Protein AF-A0A8S9G649-F1 (afdb_monomer_lite)

Structure (mmCIF, N/CA/C/O backbone):
data_AF-A0A8S9G649-F1
#
_entry.id   AF-A0A8S9G649-F1
#
loop_
_atom_site.group_PDB
_atom_site.id
_atom_site.type_symbol
_atom_site.label_atom_id
_atom_site.label_alt_id
_atom_site.label_comp_id
_atom_site.label_asym_id
_atom_site.label_entity_id
_atom_site.label_seq_id
_atom_site.pdbx_PDB_ins_code
_atom_site.Cartn_x
_atom_site.Cartn_y
_atom_site.Cartn_z
_atom_site.occupancy
_atom_site.B_iso_or_equiv
_atom_site.auth_seq_id
_atom_site.auth_comp_id
_atom_site.auth_asym_id
_atom_site.auth_atom_id
_atom_site.pdbx_PDB_model_num
ATOM 1 N N . MET A 1 1 ? -0.748 7.872 -10.373 1.00 50.78 1 MET A N 1
ATOM 2 C CA . MET A 1 1 ? -1.799 8.186 -9.374 1.00 50.78 1 MET A CA 1
ATOM 3 C C . MET A 1 1 ? -1.264 8.208 -7.943 1.00 50.78 1 MET A C 1
ATOM 5 O O . MET A 1 1 ? -1.727 9.011 -7.153 1.00 50.78 1 MET A O 1
ATOM 9 N N . LEU A 1 2 ? -0.239 7.411 -7.625 1.00 54.28 2 LEU A N 1
ATOM 10 C CA . LEU A 1 2 ? 0.508 7.492 -6.368 1.00 54.28 2 LEU A CA 1
ATOM 11 C C . LEU A 1 2 ? 1.934 8.013 -6.616 1.00 54.28 2 LEU A C 1
ATOM 13 O O . LEU A 1 2 ? 2.916 7.305 -6.420 1.00 54.28 2 LEU A O 1
ATOM 17 N N . ALA A 1 3 ? 2.041 9.232 -7.145 1.00 54.84 3 ALA A N 1
ATOM 18 C CA . ALA A 1 3 ? 3.322 9.934 -7.182 1.00 54.84 3 ALA A CA 1
ATOM 19 C C . ALA A 1 3 ? 3.640 10.488 -5.782 1.00 54.84 3 ALA A C 1
ATOM 21 O O . ALA A 1 3 ? 2.726 10.698 -4.977 1.00 54.84 3 ALA A O 1
ATOM 22 N N . VAL A 1 4 ? 4.927 10.708 -5.503 1.00 56.38 4 VAL A N 1
ATOM 23 C CA . VAL A 1 4 ? 5.430 11.322 -4.263 1.00 56.38 4 VAL A CA 1
ATOM 24 C C . VAL A 1 4 ? 4.649 12.621 -4.013 1.00 56.38 4 VAL A C 1
ATOM 26 O O . VAL A 1 4 ? 4.773 13.567 -4.782 1.00 56.38 4 VAL A O 1
ATOM 29 N N . GLY A 1 5 ? 3.768 12.622 -3.006 1.00 70.12 5 GLY A N 1
ATOM 30 C CA . GLY A 1 5 ? 2.875 13.747 -2.686 1.00 70.12 5 GLY A CA 1
ATOM 31 C C . GLY A 1 5 ? 1.416 13.370 -2.394 1.00 70.12 5 GLY A C 1
ATOM 32 O O . GLY A 1 5 ? 0.748 14.086 -1.660 1.00 70.12 5 GLY A O 1
ATOM 33 N N . PHE A 1 6 ? 0.916 12.230 -2.885 1.00 77.75 6 PHE A N 1
ATOM 34 C CA . PHE A 1 6 ? -0.477 11.813 -2.621 1.00 77.75 6 PHE A CA 1
ATOM 35 C C . PHE A 1 6 ? -0.655 10.919 -1.387 1.00 77.75 6 PHE A C 1
ATOM 37 O O . PHE A 1 6 ? -1.785 10.601 -1.022 1.00 77.75 6 PHE A O 1
ATOM 44 N N . GLU A 1 7 ? 0.431 10.507 -0.731 1.00 79.88 7 GLU A N 1
ATOM 45 C CA . GLU A 1 7 ? 0.366 9.572 0.398 1.00 79.88 7 GLU A CA 1
ATOM 46 C C . GLU A 1 7 ? -0.479 10.114 1.560 1.00 79.88 7 GLU A C 1
ATOM 48 O O . GLU A 1 7 ? -1.343 9.404 2.075 1.00 79.88 7 GLU A O 1
ATOM 53 N N . GLU A 1 8 ? -0.260 11.369 1.958 1.00 84.19 8 GLU A N 1
ATOM 54 C CA . GLU A 1 8 ? -0.996 11.993 3.064 1.00 84.19 8 GLU A CA 1
ATOM 55 C C . GLU A 1 8 ? -2.478 12.166 2.737 1.00 84.19 8 GLU A C 1
ATOM 57 O O . GLU A 1 8 ? -3.334 11.823 3.551 1.00 84.19 8 GLU A O 1
ATOM 62 N N . ALA A 1 9 ? -2.789 12.611 1.517 1.00 87.75 9 ALA A N 1
ATOM 63 C CA . ALA A 1 9 ? -4.166 12.751 1.057 1.00 87.75 9 ALA A CA 1
ATOM 64 C C . ALA A 1 9 ? -4.896 11.398 1.063 1.00 87.75 9 ALA A C 1
ATOM 66 O O . ALA A 1 9 ? -6.013 11.290 1.565 1.00 87.75 9 ALA A O 1
ATOM 67 N N . VAL A 1 10 ? -4.246 10.340 0.570 1.00 86.56 10 VAL A N 1
ATOM 68 C CA . VAL A 1 10 ? -4.814 8.985 0.562 1.00 86.56 10 VAL A CA 1
ATOM 69 C C . VAL A 1 10 ? -5.027 8.466 1.984 1.00 86.56 10 VAL A C 1
ATOM 71 O O . VAL A 1 10 ? -6.084 7.906 2.268 1.00 86.56 10 VAL A O 1
ATOM 74 N N . LYS A 1 11 ? -4.074 8.686 2.900 1.00 85.50 11 LYS A N 1
ATOM 75 C CA . LYS A 1 11 ? -4.239 8.340 4.322 1.00 85.50 11 LYS A CA 1
ATOM 76 C C . LYS A 1 11 ? -5.432 9.062 4.942 1.00 85.50 11 LYS A C 1
ATOM 78 O O . LYS A 1 11 ? -6.271 8.401 5.545 1.00 85.50 11 LYS A O 1
ATOM 83 N N . SER A 1 12 ? -5.535 10.374 4.732 1.00 90.81 12 SER A N 1
ATOM 84 C CA . SER A 1 12 ? -6.633 11.193 5.251 1.00 90.81 12 SER A CA 1
ATOM 85 C C . SER A 1 12 ? -7.993 10.703 4.749 1.00 90.81 12 SER A C 1
ATOM 87 O O . SER A 1 12 ? -8.915 10.516 5.541 1.00 90.81 12 SER A O 1
ATOM 89 N N . ILE A 1 13 ? -8.112 10.396 3.453 1.00 91.38 13 ILE A N 1
ATOM 90 C CA . ILE A 1 13 ? -9.343 9.827 2.891 1.00 91.38 13 ILE A CA 1
ATOM 91 C C . ILE A 1 13 ? -9.663 8.491 3.569 1.00 91.38 13 ILE A C 1
ATOM 93 O O . ILE A 1 13 ? -10.763 8.314 4.082 1.00 91.38 13 ILE A O 1
ATOM 97 N N . LEU A 1 14 ? -8.705 7.561 3.617 1.00 89.44 14 LEU A N 1
ATOM 98 C CA . LEU A 1 14 ? -8.922 6.207 4.138 1.00 89.44 14 LEU A CA 1
ATOM 99 C C . LEU A 1 14 ? -9.259 6.165 5.638 1.00 89.44 14 LEU A C 1
ATOM 101 O O . LEU A 1 14 ? -9.910 5.209 6.071 1.00 89.44 14 LEU A O 1
ATOM 105 N N . GLU A 1 15 ? -8.825 7.162 6.414 1.00 90.88 15 GLU A N 1
ATOM 106 C CA . GLU A 1 15 ? -9.151 7.337 7.839 1.00 90.88 15 GLU A CA 1
ATOM 107 C C . 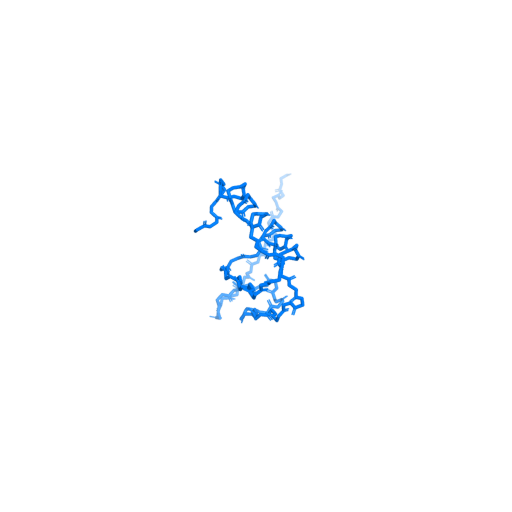GLU A 1 15 ? -10.586 7.810 8.071 1.00 90.88 15 GLU A C 1
ATOM 109 O O . GLU A 1 15 ? -11.186 7.456 9.082 1.00 90.88 15 GLU A O 1
ATOM 114 N N . ASN A 1 16 ? -11.160 8.541 7.116 1.00 93.62 16 ASN A N 1
ATOM 115 C CA . ASN A 1 16 ? -12.539 9.021 7.186 1.00 93.62 16 ASN A CA 1
ATOM 116 C C . ASN A 1 16 ? -13.555 8.041 6.573 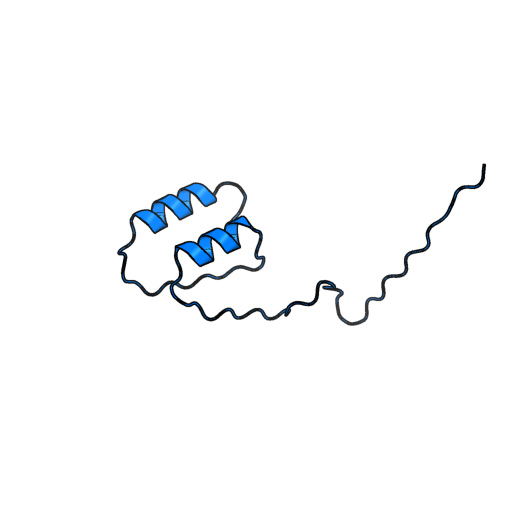1.00 93.62 16 ASN A C 1
ATOM 118 O O . ASN A 1 16 ? -14.757 8.306 6.581 1.00 93.62 16 ASN A O 1
ATOM 122 N N . LEU A 1 17 ? -13.105 6.904 6.032 1.00 92.06 17 LEU A N 1
ATOM 123 C CA . LEU A 1 17 ? -13.997 5.893 5.465 1.00 92.06 17 LEU A CA 1
ATOM 124 C C . LEU A 1 17 ? -14.578 4.954 6.540 1.00 92.06 17 LEU A C 1
ATOM 126 O O . LEU A 1 17 ? -13.879 4.604 7.495 1.00 92.06 17 LEU A O 1
ATOM 130 N N . PRO A 1 18 ? -15.811 4.441 6.348 1.00 93.25 18 PRO A N 1
ATOM 131 C CA . PRO A 1 18 ? -16.433 3.477 7.256 1.00 93.25 18 PRO A CA 1
ATOM 132 C C . PRO A 1 18 ? -15.554 2.248 7.501 1.00 93.25 18 PRO A C 1
ATOM 134 O O . PRO A 1 18 ? -14.991 1.698 6.553 1.00 93.25 18 PRO A O 1
ATOM 137 N N . GLN A 1 19 ? -15.463 1.782 8.751 1.00 86.94 19 GLN A N 1
ATOM 138 C CA . GLN A 1 19 ? -14.592 0.654 9.115 1.00 86.94 19 GLN A CA 1
ATOM 139 C C . GLN A 1 19 ? -14.905 -0.622 8.325 1.00 86.94 19 GLN A C 1
ATOM 141 O O . GLN A 1 19 ? -13.998 -1.268 7.810 1.00 86.94 19 GLN A O 1
ATOM 146 N N . LYS A 1 20 ? -16.189 -0.973 8.202 1.00 91.06 20 LYS A N 1
ATOM 147 C CA . LYS A 1 20 ? -16.626 -2.160 7.467 1.00 91.06 20 LYS A CA 1
ATOM 148 C C . LYS A 1 20 ? -16.896 -1.791 6.013 1.00 91.06 20 LYS A C 1
ATOM 150 O O . LYS A 1 20 ? -17.909 -1.165 5.709 1.00 91.06 20 LYS A O 1
ATOM 155 N N . ARG A 1 21 ? -15.988 -2.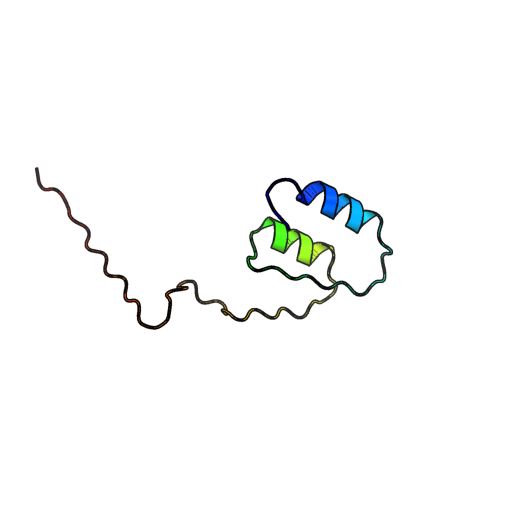182 5.122 1.00 91.56 21 ARG A N 1
ATOM 156 C CA . ARG A 1 21 ? -16.078 -1.929 3.679 1.00 91.56 21 ARG A CA 1
ATOM 157 C C . ARG A 1 21 ? -15.293 -2.968 2.891 1.00 91.56 21 ARG A C 1
ATOM 159 O O . ARG A 1 21 ? -14.336 -3.541 3.404 1.00 91.56 21 ARG A O 1
ATOM 166 N N . GLN A 1 22 ? -15.666 -3.156 1.630 1.00 92.31 22 GLN A N 1
ATOM 167 C CA . GLN A 1 22 ? -14.818 -3.849 0.669 1.00 92.31 22 GLN A CA 1
ATOM 168 C C . GLN A 1 22 ? -13.850 -2.835 0.057 1.00 92.31 22 GLN A C 1
ATOM 170 O O . GLN A 1 22 ? -14.274 -1.820 -0.492 1.00 92.31 22 GLN A O 1
ATOM 175 N N . SER A 1 23 ? -12.556 -3.115 0.157 1.00 92.19 23 SER A N 1
ATOM 176 C CA . SER A 1 23 ? -11.498 -2.275 -0.399 1.00 92.19 23 SER A CA 1
ATOM 177 C C . SER A 1 23 ? -10.734 -3.072 -1.453 1.00 92.19 23 SER A C 1
ATOM 179 O O . SER A 1 23 ? -10.410 -4.237 -1.236 1.00 92.19 23 SER A O 1
ATOM 181 N N . MET A 1 24 ? -10.425 -2.442 -2.583 1.00 92.50 24 MET A N 1
ATOM 182 C CA . MET A 1 24 ? -9.564 -3.006 -3.623 1.00 92.50 24 MET A CA 1
ATOM 183 C C . MET A 1 24 ? -8.411 -2.047 -3.875 1.00 92.50 24 MET A C 1
ATOM 185 O O . MET A 1 24 ? -8.594 -0.829 -3.836 1.00 92.50 24 MET A O 1
ATOM 189 N N . PHE A 1 25 ? -7.228 -2.591 -4.132 1.00 89.88 25 PHE A N 1
ATOM 190 C CA . PHE A 1 25 ? -6.039 -1.789 -4.359 1.00 89.88 25 PHE A CA 1
ATOM 191 C C . PHE A 1 25 ? -5.314 -2.248 -5.617 1.00 89.88 25 PHE A C 1
ATOM 193 O O . PHE A 1 25 ? -5.028 -3.431 -5.776 1.00 89.88 25 PHE A O 1
ATOM 200 N N . PHE A 1 26 ? -5.032 -1.298 -6.506 1.00 88.75 26 PHE A N 1
ATOM 201 C CA . PHE A 1 26 ? -4.416 -1.542 -7.803 1.00 88.75 26 PHE A CA 1
ATOM 202 C C . PHE A 1 26 ? -3.147 -0.708 -7.907 1.00 88.75 26 PHE A C 1
ATOM 204 O O . PHE A 1 26 ? -3.179 0.506 -7.694 1.00 88.75 26 PHE A O 1
ATOM 211 N N . SER A 1 27 ? -2.032 -1.357 -8.226 1.00 84.88 27 SER A N 1
ATOM 212 C CA . SER A 1 27 ? -0.758 -0.678 -8.420 1.00 84.88 27 SER A CA 1
ATOM 213 C C . SER A 1 27 ? 0.116 -1.437 -9.406 1.00 84.88 27 SER A C 1
ATOM 215 O O . SER A 1 27 ? 0.177 -2.663 -9.372 1.00 84.88 27 SER A O 1
ATOM 217 N N . GLU A 1 28 ? 0.822 -0.696 -10.256 1.00 82.69 28 GLU A N 1
ATOM 218 C CA . GLU A 1 28 ? 1.835 -1.238 -11.167 1.00 82.69 28 GLU A CA 1
ATOM 219 C C . GLU A 1 28 ? 3.111 -1.642 -10.411 1.00 82.69 28 GLU A C 1
ATOM 221 O O . GLU A 1 28 ? 3.781 -2.615 -10.752 1.00 82.69 28 GLU A O 1
ATOM 226 N N . THR A 1 29 ? 3.431 -0.919 -9.332 1.00 81.19 29 THR A N 1
ATOM 227 C CA . THR A 1 29 ? 4.592 -1.190 -8.476 1.00 81.19 29 THR A CA 1
ATOM 228 C C . THR A 1 29 ? 4.204 -1.213 -7.001 1.00 81.19 29 THR A C 1
ATOM 230 O O . THR A 1 29 ? 3.264 -0.548 -6.571 1.00 81.19 29 THR A O 1
ATOM 233 N N . MET A 1 30 ? 4.935 -1.977 -6.191 1.00 86.06 30 MET A N 1
ATOM 234 C CA . MET A 1 30 ? 4.656 -2.139 -4.758 1.00 86.06 30 MET A CA 1
ATOM 235 C C . MET A 1 30 ? 5.847 -1.681 -3.900 1.00 86.06 30 MET A C 1
ATOM 237 O O . MET A 1 30 ? 6.494 -2.514 -3.256 1.00 86.06 30 MET A O 1
ATOM 241 N N . PRO A 1 31 ? 6.176 -0.376 -3.865 1.00 83.75 31 PRO A N 1
ATOM 242 C CA . PRO A 1 31 ? 7.180 0.142 -2.940 1.00 83.75 31 PRO A CA 1
ATOM 243 C C . PRO A 1 31 ? 6.728 -0.034 -1.480 1.00 83.75 31 PRO A C 1
ATOM 245 O O . PRO A 1 31 ? 5.550 -0.246 -1.180 1.00 83.75 31 PRO A O 1
ATOM 248 N N . SER A 1 32 ? 7.666 0.067 -0.537 1.00 85.44 32 SER A N 1
ATOM 249 C CA . SER A 1 32 ? 7.430 -0.250 0.880 1.00 85.44 32 SER A CA 1
ATOM 250 C C . SER A 1 32 ? 6.245 0.493 1.507 1.00 85.44 32 SER A C 1
ATOM 252 O O . SER A 1 32 ? 5.531 -0.075 2.331 1.00 85.44 32 SER A O 1
ATOM 254 N N . TRP A 1 33 ? 6.003 1.746 1.120 1.00 84.00 33 TRP A N 1
ATOM 255 C CA . TRP A 1 33 ? 4.899 2.545 1.656 1.00 84.00 33 TRP A CA 1
ATOM 256 C C . TRP A 1 33 ? 3.525 2.076 1.133 1.00 84.00 33 TRP A C 1
ATOM 258 O O . TRP A 1 33 ? 2.585 1.958 1.917 1.00 84.00 33 TRP A O 1
ATOM 268 N N . VAL A 1 34 ? 3.431 1.691 -0.146 1.00 86.31 34 VAL A N 1
ATOM 269 C CA . VAL A 1 34 ? 2.235 1.094 -0.774 1.00 86.31 34 VAL A CA 1
ATOM 270 C C . VAL A 1 34 ? 1.893 -0.232 -0.093 1.00 86.31 34 VAL A C 1
ATOM 272 O O . VAL A 1 34 ? 0.742 -0.468 0.270 1.00 86.31 34 VAL A O 1
ATOM 275 N N . LYS A 1 35 ? 2.907 -1.066 0.182 1.00 87.75 35 LYS A N 1
ATOM 276 C CA . LYS A 1 35 ? 2.745 -2.318 0.943 1.00 87.75 35 LYS A CA 1
ATOM 277 C C . LYS A 1 35 ? 2.207 -2.068 2.357 1.00 87.75 35 LYS A C 1
ATOM 279 O O . LYS A 1 35 ? 1.321 -2.790 2.808 1.00 87.75 35 LYS A O 1
ATOM 284 N N . LYS A 1 36 ? 2.718 -1.049 3.060 1.00 89.19 36 LYS A N 1
ATOM 285 C CA . LYS A 1 36 ? 2.225 -0.665 4.397 1.00 89.19 36 LYS A CA 1
ATOM 286 C C . LYS A 1 36 ? 0.772 -0.190 4.351 1.00 89.19 36 LYS A C 1
ATOM 288 O O . LYS A 1 36 ? -0.013 -0.583 5.208 1.00 89.19 36 LYS A O 1
ATOM 293 N N . LEU A 1 37 ? 0.412 0.614 3.350 1.00 88.75 37 LEU A N 1
ATOM 294 C CA . LEU A 1 37 ? -0.951 1.106 3.168 1.00 88.75 37 LEU A CA 1
ATOM 295 C C . LEU A 1 37 ? -1.930 -0.052 2.930 1.00 88.75 37 LEU A C 1
ATOM 297 O O . LEU A 1 37 ? -2.931 -0.161 3.634 1.00 88.75 37 LEU A O 1
ATOM 301 N N . ALA A 1 38 ? -1.596 -0.956 2.005 1.00 90.38 38 ALA A N 1
ATOM 302 C CA . ALA A 1 38 ? -2.405 -2.132 1.705 1.00 90.38 38 ALA A CA 1
ATOM 303 C C . ALA A 1 38 ? -2.656 -2.986 2.960 1.00 90.38 38 ALA A C 1
ATOM 305 O O . ALA A 1 38 ? -3.794 -3.329 3.249 1.00 90.38 38 ALA A O 1
ATOM 306 N N . ARG A 1 39 ? -1.617 -3.251 3.765 1.00 90.31 39 ARG A N 1
ATOM 307 C CA . ARG A 1 39 ? -1.745 -4.024 5.015 1.00 90.31 39 ARG A CA 1
ATOM 308 C C . ARG A 1 39 ? -2.608 -3.347 6.083 1.00 90.31 39 ARG A C 1
ATOM 310 O O . ARG A 1 39 ? -3.189 -4.045 6.900 1.00 90.31 39 ARG A O 1
ATOM 317 N N . LYS A 1 40 ? -2.650 -2.011 6.118 1.00 90.12 40 LYS A N 1
ATOM 318 C CA . LYS A 1 40 ? -3.421 -1.256 7.122 1.00 90.12 40 LYS A CA 1
ATOM 319 C C . LYS A 1 40 ? -4.912 -1.191 6.781 1.00 90.12 40 LYS A C 1
ATOM 321 O O . LYS A 1 40 ? -5.731 -1.180 7.692 1.00 90.12 40 LYS A O 1
ATOM 326 N N . TYR A 1 41 ? -5.258 -1.095 5.497 1.00 90.12 41 TYR A N 1
ATOM 327 C CA . TYR A 1 41 ? -6.624 -0.775 5.061 1.00 90.12 41 TYR A CA 1
ATOM 328 C C . TYR A 1 41 ? -7.336 -1.891 4.283 1.00 90.12 41 TYR A C 1
ATOM 330 O O . TYR A 1 41 ? -8.505 -1.722 3.928 1.00 90.12 41 TYR A O 1
ATOM 338 N N . LEU A 1 42 ? -6.659 -3.008 4.009 1.00 92.19 42 LEU A N 1
ATOM 339 C CA . LEU A 1 42 ? -7.265 -4.214 3.452 1.00 92.19 42 LEU A CA 1
ATOM 340 C C . LEU A 1 42 ? -7.378 -5.287 4.536 1.00 92.19 42 LEU A C 1
ATOM 342 O O . LEU A 1 42 ? -6.434 -5.509 5.292 1.00 92.19 42 LEU A O 1
ATOM 346 N N . ASP A 1 43 ? -8.516 -5.972 4.562 1.00 91.88 43 ASP A N 1
ATOM 347 C CA . ASP A 1 43 ? -8.758 -7.125 5.426 1.00 91.88 43 ASP A CA 1
ATOM 348 C C . ASP A 1 43 ? -8.616 -8.414 4.607 1.00 91.88 43 ASP A C 1
ATOM 350 O O . ASP A 1 43 ? -9.284 -8.569 3.586 1.00 91.88 43 ASP A O 1
ATOM 354 N N . ASN A 1 44 ? -7.692 -9.288 5.022 1.00 92.06 44 ASN A N 1
ATOM 355 C CA . ASN A 1 44 ? -7.328 -10.549 4.360 1.00 92.06 44 ASN A CA 1
ATOM 356 C C . ASN A 1 44 ? -7.356 -10.507 2.806 1.00 92.06 44 ASN A C 1
ATOM 358 O O . ASN A 1 44 ? -8.109 -11.259 2.177 1.00 92.06 44 ASN A O 1
ATOM 362 N N . PRO A 1 45 ? -6.580 -9.617 2.152 1.00 92.25 45 PRO A N 1
ATOM 363 C CA . PRO A 1 45 ? -6.671 -9.433 0.708 1.00 92.25 45 PRO A CA 1
ATOM 364 C C . PRO A 1 45 ? -6.065 -10.599 -0.077 1.00 92.25 45 PRO A C 1
ATOM 366 O O . PRO A 1 45 ? -4.958 -11.060 0.213 1.00 92.25 45 PRO A O 1
ATOM 369 N N . LEU A 1 46 ? -6.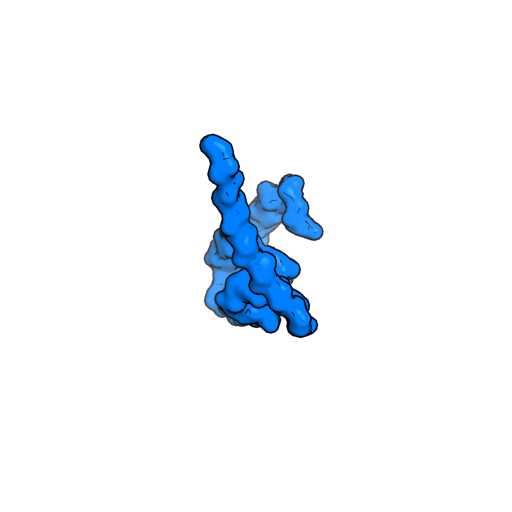734 -10.988 -1.165 1.00 91.88 46 LEU A N 1
ATOM 370 C CA . LEU A 1 46 ? -6.120 -11.802 -2.210 1.00 91.88 46 LEU A CA 1
ATOM 371 C C . LEU A 1 46 ? -5.137 -10.937 -3.010 1.00 91.88 46 LEU A C 1
ATOM 373 O O . LEU A 1 46 ? -5.538 -9.976 -3.666 1.00 91.88 46 LEU A O 1
ATOM 377 N N . ASN A 1 47 ? -3.853 -11.290 -2.977 1.00 88.25 47 ASN A N 1
ATOM 378 C CA . ASN A 1 47 ? -2.827 -10.605 -3.759 1.00 88.25 47 ASN A CA 1
ATOM 379 C C . ASN A 1 47 ? -2.645 -11.303 -5.110 1.00 88.25 47 ASN A C 1
ATOM 381 O O . ASN A 1 47 ? -2.230 -12.459 -5.158 1.00 88.25 47 ASN A O 1
ATOM 385 N N . ILE A 1 48 ? -2.923 -10.590 -6.202 1.00 86.81 48 ILE A N 1
ATOM 386 C CA . ILE A 1 48 ? -2.670 -11.059 -7.568 1.00 86.81 48 ILE A CA 1
ATOM 387 C C . ILE A 1 48 ? -1.452 -10.307 -8.091 1.00 86.81 48 ILE A C 1
ATOM 389 O O . ILE A 1 48 ? -1.518 -9.104 -8.341 1.00 86.81 48 ILE A O 1
ATOM 393 N N . TYR A 1 49 ? -0.334 -11.013 -8.237 1.00 84.25 49 TYR A N 1
ATOM 394 C CA . TYR A 1 49 ? 0.914 -10.438 -8.726 1.00 84.25 49 TYR A CA 1
ATOM 395 C C . TYR A 1 49 ? 1.366 -11.187 -9.976 1.00 84.25 49 TYR A C 1
ATOM 397 O O . TYR A 1 49 ? 1.860 -12.308 -9.902 1.00 84.25 49 TYR A O 1
ATOM 405 N N . LEU A 1 50 ? 1.163 -10.566 -11.139 1.00 77.75 50 LEU A N 1
ATOM 406 C CA . LEU A 1 50 ? 1.353 -11.223 -12.438 1.00 77.75 50 LEU A CA 1
ATOM 407 C C . LEU A 1 50 ? 2.823 -11.529 -12.761 1.00 77.75 50 LEU A C 1
ATOM 409 O O . LEU A 1 50 ? 3.092 -12.390 -13.587 1.00 77.75 50 LEU A O 1
ATOM 413 N N . VAL A 1 51 ? 3.764 -10.836 -12.113 1.00 70.81 51 VAL A N 1
ATOM 414 C CA . VAL A 1 51 ? 5.209 -10.982 -12.367 1.00 70.81 51 VAL A CA 1
ATOM 415 C C . VAL A 1 51 ? 5.871 -12.001 -11.419 1.00 70.81 51 VAL A C 1
ATOM 417 O O . VAL A 1 51 ? 7.018 -12.379 -11.626 1.00 70.81 51 VAL A O 1
ATOM 420 N N . GLY A 1 52 ? 5.152 -12.490 -10.401 1.00 65.81 52 GLY A N 1
ATOM 421 C CA . GLY A 1 52 ? 5.702 -13.402 -9.390 1.00 65.81 52 GLY A CA 1
ATOM 422 C C . GLY A 1 52 ? 6.812 -12.789 -8.517 1.00 65.81 52 GLY A C 1
ATOM 423 O O . GLY A 1 52 ? 7.039 -11.578 -8.540 1.00 65.81 52 GLY A O 1
ATOM 424 N N . ASP A 1 53 ? 7.494 -13.641 -7.744 1.00 64.31 53 ASP A N 1
ATOM 425 C CA . ASP A 1 53 ? 8.587 -13.276 -6.819 1.00 64.31 53 ASP A CA 1
ATOM 426 C C . ASP A 1 53 ? 9.982 -13.301 -7.480 1.00 64.31 53 ASP A C 1
ATOM 428 O O . ASP A 1 53 ? 11.001 -13.349 -6.797 1.00 64.31 53 ASP A O 1
ATOM 432 N N . GLN A 1 54 ? 10.056 -13.304 -8.813 1.00 59.56 54 GLN A N 1
ATOM 433 C CA . GLN A 1 54 ? 11.344 -13.291 -9.506 1.00 59.56 54 GLN A CA 1
ATOM 434 C C . GLN A 1 54 ? 11.945 -11.879 -9.470 1.00 59.56 54 GLN A C 1
ATOM 436 O O . GLN A 1 54 ? 11.358 -10.925 -9.986 1.00 59.56 54 GLN A O 1
ATOM 441 N N . ASP A 1 55 ? 13.128 -11.755 -8.861 1.00 54.22 55 ASP A N 1
ATOM 442 C CA . ASP A 1 55 ? 13.877 -10.494 -8.769 1.00 54.22 55 ASP A CA 1
ATOM 443 C C . ASP A 1 55 ? 14.412 -10.023 -10.138 1.00 54.22 55 ASP A C 1
ATOM 445 O O . ASP A 1 55 ? 14.620 -8.826 -10.354 1.00 54.22 55 ASP A O 1
ATOM 449 N N . GLU A 1 56 ? 14.569 -10.934 -11.104 1.00 56.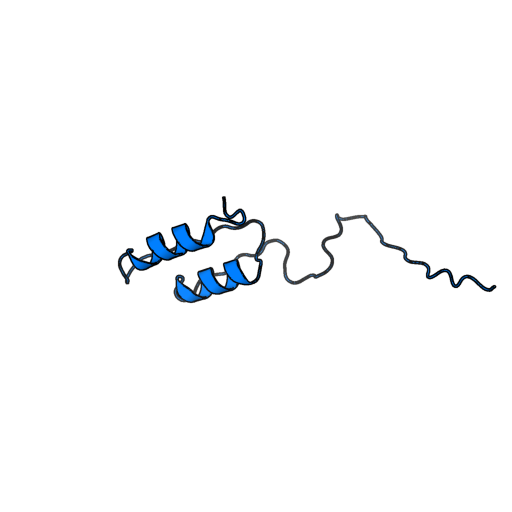38 56 GLU A N 1
ATOM 450 C CA . GLU A 1 56 ? 14.989 -10.613 -12.468 1.00 56.38 56 GLU A CA 1
ATOM 451 C C . GLU A 1 56 ? 13.787 -10.397 -13.390 1.00 56.38 56 GLU A C 1
ATOM 453 O O . GLU A 1 56 ? 13.243 -11.315 -13.997 1.00 56.38 56 GLU A O 1
ATOM 458 N N . LYS A 1 57 ? 13.397 -9.131 -13.548 1.00 60.41 57 LYS A N 1
ATOM 459 C CA . LYS A 1 57 ? 12.446 -8.700 -14.580 1.00 60.41 57 LYS A CA 1
ATOM 460 C C . LYS A 1 57 ? 13.169 -8.380 -15.888 1.00 60.41 57 LYS A C 1
ATOM 462 O O . LYS A 1 57 ? 13.100 -7.253 -16.376 1.00 60.41 57 LYS A O 1
ATOM 467 N N . LEU A 1 58 ? 13.911 -9.335 -16.439 1.00 59.34 58 LEU A N 1
ATOM 468 C CA . LEU A 1 58 ? 14.385 -9.191 -17.813 1.00 59.34 58 LEU A CA 1
ATOM 469 C C . LEU A 1 58 ? 13.234 -9.525 -18.756 1.00 59.34 58 LEU A C 1
ATOM 471 O O . LEU A 1 58 ? 12.500 -10.486 -18.533 1.00 59.34 58 LEU A O 1
ATOM 475 N N . ALA A 1 59 ? 13.059 -8.714 -19.801 1.00 66.06 59 ALA A N 1
ATOM 476 C CA . ALA A 1 59 ? 12.169 -9.105 -20.883 1.00 66.06 59 ALA A CA 1
ATOM 477 C C . ALA A 1 59 ? 12.650 -10.450 -21.443 1.00 66.06 59 ALA A C 1
ATOM 479 O O . ALA A 1 59 ? 13.859 -10.699 -21.529 1.00 66.06 59 ALA A O 1
ATOM 480 N N . GLU A 1 60 ? 11.704 -11.314 -21.798 1.00 66.56 60 GLU A N 1
ATOM 481 C CA . GLU A 1 60 ? 12.010 -12.641 -22.318 1.00 66.56 60 GLU A CA 1
ATOM 482 C C . GLU A 1 60 ? 12.990 -12.529 -23.502 1.00 66.56 60 GLU A C 1
ATOM 484 O O . GLU A 1 60 ? 12.766 -11.767 -24.443 1.00 66.56 60 GLU A O 1
ATOM 489 N N . GLY A 1 61 ? 14.125 -13.233 -23.418 1.00 72.19 61 GLY A N 1
ATOM 490 C CA . GLY A 1 61 ? 15.184 -13.200 -24.435 1.00 72.19 61 GLY A CA 1
ATOM 491 C C . GLY A 1 61 ? 16.364 -12.254 -24.163 1.00 72.19 61 GLY A C 1
ATOM 492 O O . GLY A 1 61 ? 17.336 -12.28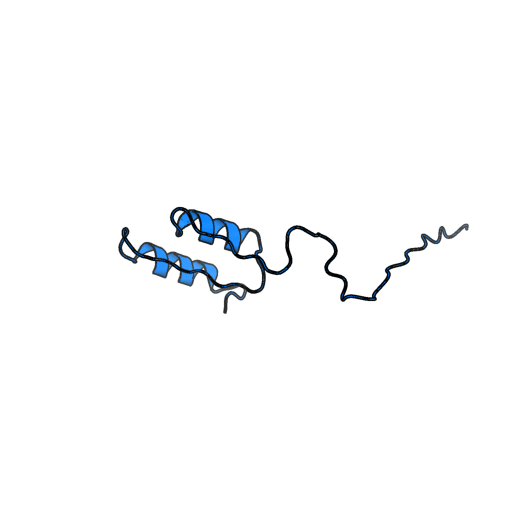9 -24.918 1.00 72.19 61 GLY A O 1
ATOM 493 N N . ILE A 1 62 ? 16.350 -11.458 -23.090 1.00 74.44 62 ILE A N 1
ATOM 494 C CA . ILE A 1 62 ? 17.501 -10.623 -22.703 1.00 74.44 62 ILE A CA 1
ATOM 495 C C . ILE A 1 62 ? 18.416 -11.393 -21.739 1.00 74.44 62 ILE A C 1
ATOM 497 O O . ILE A 1 62 ? 17.973 -11.864 -20.696 1.00 74.44 62 ILE A O 1
ATOM 501 N N . LYS A 1 63 ? 19.714 -11.487 -22.065 1.00 73.56 63 LYS A N 1
ATOM 502 C CA . LYS A 1 63 ? 20.763 -12.033 -21.184 1.00 73.56 63 LYS A CA 1
ATOM 503 C C . LYS A 1 63 ? 21.716 -10.923 -20.747 1.00 73.56 63 LYS A C 1
ATOM 505 O O . LYS A 1 63 ? 22.300 -10.247 -21.592 1.00 73.56 63 LYS A O 1
ATOM 510 N N . LEU A 1 64 ? 21.892 -10.759 -19.438 1.00 69.88 64 LEU A N 1
ATOM 511 C CA . LEU A 1 64 ? 22.877 -9.848 -18.857 1.00 69.88 64 LEU A CA 1
ATOM 512 C C . LEU A 1 64 ? 24.224 -10.559 -18.703 1.00 69.88 64 LEU A C 1
ATOM 514 O O . LEU A 1 64 ? 24.317 -11.604 -18.065 1.00 69.88 64 LEU A O 1
ATOM 518 N N . TYR A 1 65 ? 25.273 -9.960 -19.261 1.00 77.44 65 TYR A N 1
ATOM 519 C CA . TYR A 1 65 ? 26.657 -10.354 -19.022 1.00 77.44 65 TYR A CA 1
ATOM 520 C C . TYR A 1 65 ? 27.377 -9.177 -18.366 1.00 77.44 65 TYR A C 1
ATOM 522 O O . TYR A 1 65 ? 27.393 -8.078 -18.916 1.00 77.44 65 TYR A O 1
ATOM 530 N N . ALA A 1 66 ? 27.974 -9.402 -17.198 1.00 73.31 66 ALA A N 1
ATOM 531 C CA . ALA A 1 66 ? 28.831 -8.429 -16.533 1.00 73.31 66 ALA A CA 1
ATOM 532 C C . ALA A 1 66 ? 30.256 -8.983 -16.472 1.00 73.31 66 ALA A C 1
ATOM 534 O O . ALA A 1 66 ? 30.466 -10.116 -16.040 1.00 73.31 66 ALA A O 1
ATOM 535 N N . ILE A 1 67 ? 31.234 -8.186 -16.900 1.00 78.81 67 ILE A N 1
ATOM 536 C CA . ILE A 1 67 ? 32.656 -8.501 -16.754 1.00 78.81 67 ILE A CA 1
ATOM 537 C C . ILE A 1 67 ? 33.265 -7.396 -15.899 1.00 78.81 67 ILE A C 1
ATOM 539 O O . ILE A 1 67 ? 33.216 -6.222 -16.261 1.00 78.81 67 ILE A O 1
ATOM 543 N N . SER A 1 68 ? 33.821 -7.775 -14.749 1.00 71.81 68 SER A N 1
ATOM 544 C CA . SER A 1 68 ? 34.587 -6.856 -13.911 1.00 71.81 68 SER A CA 1
ATOM 545 C C . SER A 1 68 ? 35.955 -6.636 -14.551 1.00 71.81 68 SER A C 1
ATOM 547 O O . SER A 1 68 ? 36.730 -7.582 -14.694 1.00 71.81 68 SER A O 1
ATOM 549 N N . ALA A 1 69 ? 36.244 -5.404 -14.968 1.00 75.88 69 ALA A N 1
ATOM 550 C CA . ALA A 1 69 ? 37.559 -5.026 -15.465 1.00 75.88 69 ALA A CA 1
ATOM 551 C C . ALA A 1 69 ? 38.366 -4.401 -14.322 1.00 75.88 69 ALA A C 1
ATOM 553 O O . ALA A 1 69 ? 38.141 -3.253 -13.939 1.00 75.88 69 ALA A O 1
ATOM 554 N N . THR A 1 70 ? 39.319 -5.147 -13.770 1.00 73.69 70 THR A N 1
ATOM 555 C CA . THR A 1 70 ? 40.333 -4.588 -12.873 1.00 73.69 70 THR A CA 1
ATOM 556 C C . THR A 1 70 ? 41.334 -3.793 -13.710 1.00 73.69 70 THR A C 1
ATOM 558 O O . THR A 1 70 ? 42.026 -4.348 -14.563 1.00 73.69 70 THR A O 1
ATOM 561 N N . SER A 1 71 ? 41.417 -2.480 -13.486 1.00 65.94 71 SER A N 1
ATOM 562 C CA . SER A 1 71 ? 42.475 -1.651 -14.069 1.00 65.94 71 SER A CA 1
ATOM 563 C C . SER A 1 71 ? 43.781 -1.929 -13.326 1.00 65.94 71 SER A C 1
ATOM 565 O O . SER A 1 71 ? 44.018 -1.347 -12.272 1.00 65.94 71 SER A O 1
ATOM 567 N N . ASN A 1 72 ? 44.634 -2.796 -13.873 1.00 63.09 72 ASN A N 1
ATOM 568 C CA . ASN A 1 72 ? 46.022 -2.894 -13.426 1.00 63.09 72 ASN A CA 1
ATOM 569 C C . ASN A 1 72 ? 46.785 -1.642 -13.881 1.00 63.09 72 ASN A C 1
ATOM 571 O O . ASN A 1 72 ? 47.156 -1.525 -15.051 1.00 63.09 72 ASN A O 1
ATOM 575 N N . LYS A 1 73 ? 47.018 -0.719 -12.949 1.00 49.56 73 LYS A N 1
ATOM 576 C CA . LYS A 1 73 ? 48.143 0.216 -12.984 1.00 49.56 73 LYS A CA 1
ATOM 577 C C . LYS A 1 73 ? 48.840 0.201 -11.638 1.00 49.56 73 LYS A C 1
ATOM 579 O O . LYS A 1 73 ? 48.113 0.191 -10.623 1.00 49.56 73 LYS A O 1
#

pLDDT: mean 79.4, std 12.65, range [49.56, 93.62]

Radius of gyration: 19.4 Å; chains: 1; bounding box: 65×27×34 Å

Secondary structure (DSSP, 8-state):
---TT-HHHHHHHHHSS-SS-------S---HHHHHHHHHH-SSPPP--TTTT-S--PPTT------------

Foldseek 3Di:
DPDPPCLVVVVVVLVPDDLDDADDDDDPDCPPSNVVVCVVRHDPDDDDDPVPPDPDPDDPPDDDDDDDDDDDD

InterPro domains:
  IPR027417 P-loop containing nucleoside triphosphate hydrolase [G3DSA:3.40.50.300] (1-54)
  IPR027417 P-loop containing nucleoside triphosphate hydrolase [SSF52540] (1-49)
  IPR050079 DEAD box RNA helicase [PTHR47959] (1-72)

Organism: Brassica cretica (NCBI:txid69181)

Sequence (73 aa):
MLAVGFEEAVKSILENLPQKRQSMFFSETMPSWVKKLARKYLDNPLNIYLVGDQDEKLAEGIKLYAISATSNK